Protein AF-A0A2V5MQ23-F1 (afdb_monomer_lite)

Sequence (103 aa):
MKTLRRFSQNRFFSHLRISAAVTFVAAAAVSAIASFTADPEARLTNDDPALSGYTSDYTLVTGIPYTDAVLMACSQSRGRQNEPAVAVDPRNTAVIVGSSNDY

Foldseek 3Di:
DVVVVVVVVVVVVVVVVVVVVVVVVVVVVVVVVVPDDDDPPDDPAPLDPPDPFFADPCCVVPVDGDDDPVSVCCRVVSDQPDPFDWDADPVHNVDIDTDDDRD

Radius of gyration: 29.86 Å; chains: 1; bounding box: 59×42×79 Å

pLDDT: mean 74.2, std 12.71, range [46.44, 94.88]

Structure (mmCIF, N/CA/C/O backbone):
data_AF-A0A2V5MQ23-F1
#
_entry.id   AF-A0A2V5MQ23-F1
#
loop_
_atom_site.group_PDB
_atom_site.id
_atom_site.type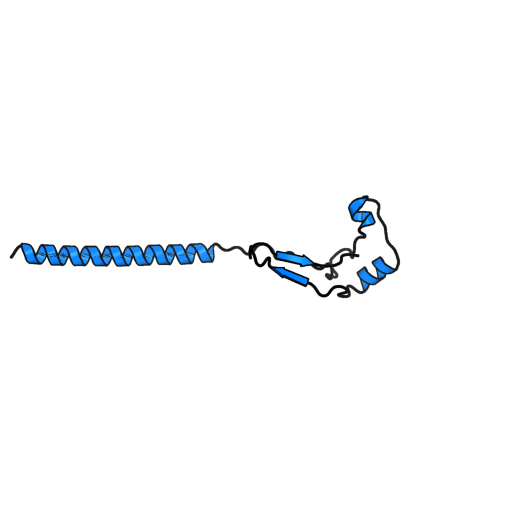_symbol
_atom_site.label_atom_id
_atom_site.label_alt_id
_atom_site.label_comp_id
_atom_site.label_asym_id
_atom_site.label_entity_id
_atom_site.label_seq_id
_atom_site.pdbx_PDB_ins_code
_atom_site.Cartn_x
_atom_site.Cartn_y
_atom_site.Cartn_z
_atom_site.occupancy
_atom_site.B_iso_or_equiv
_atom_site.auth_seq_id
_atom_site.auth_comp_id
_atom_site.auth_asym_id
_atom_site.auth_atom_id
_atom_site.pdbx_PDB_model_num
ATOM 1 N N . MET A 1 1 ? -41.365 23.932 60.044 1.00 51.75 1 MET A N 1
ATOM 2 C CA . MET A 1 1 ? -40.392 24.664 59.191 1.00 51.75 1 MET A CA 1
ATOM 3 C C . MET A 1 1 ? -39.082 23.911 58.870 1.00 51.75 1 MET A C 1
ATOM 5 O O . MET A 1 1 ? -38.356 24.361 57.994 1.00 51.75 1 MET A O 1
ATOM 9 N N . LYS A 1 2 ? -38.757 22.758 59.488 1.00 54.25 2 LYS A N 1
ATOM 10 C CA . LYS A 1 2 ? -37.510 22.003 59.195 1.00 54.25 2 LYS A CA 1
ATOM 11 C C . LYS A 1 2 ? -37.542 21.161 57.901 1.00 54.25 2 LYS A C 1
ATOM 13 O O . LYS A 1 2 ? -36.496 20.879 57.330 1.00 54.25 2 LYS A O 1
ATOM 18 N N . THR A 1 3 ? -38.723 20.796 57.409 1.00 56.12 3 THR A N 1
ATOM 19 C CA . THR A 1 3 ? -38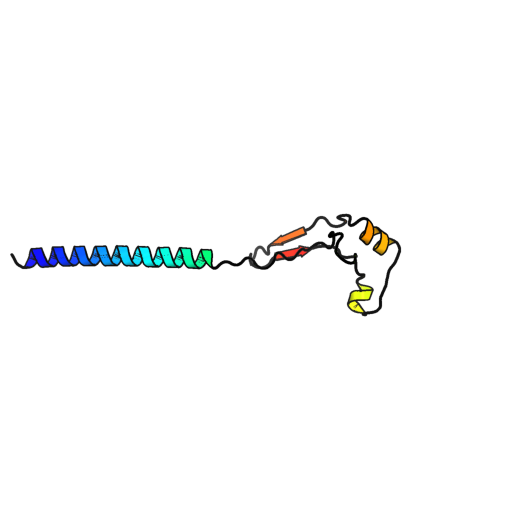.921 19.894 56.256 1.00 56.12 3 THR A CA 1
ATOM 20 C C . THR A 1 3 ? -38.646 20.543 54.892 1.00 56.12 3 THR A C 1
ATOM 22 O O . THR A 1 3 ? -38.039 19.908 54.034 1.00 56.12 3 THR A O 1
ATOM 25 N N . LEU A 1 4 ? -38.985 21.824 54.703 1.00 56.47 4 LEU A N 1
ATOM 26 C CA . LEU A 1 4 ? -38.750 22.554 53.443 1.00 56.47 4 LEU A CA 1
ATOM 27 C C . LEU A 1 4 ? -37.261 22.831 53.160 1.00 56.47 4 LEU A C 1
ATOM 29 O O . LEU A 1 4 ? -36.817 22.713 52.018 1.00 56.47 4 LEU A O 1
ATOM 33 N N . ARG A 1 5 ? -36.462 23.138 54.195 1.00 55.72 5 ARG A N 1
ATOM 34 C CA . ARG A 1 5 ? -35.011 23.380 54.043 1.00 55.72 5 ARG A CA 1
ATOM 35 C C . ARG A 1 5 ? -34.250 22.126 53.600 1.00 55.72 5 ARG A C 1
ATOM 37 O O . ARG A 1 5 ? -33.352 22.223 52.770 1.00 55.72 5 ARG A O 1
ATOM 44 N N . ARG A 1 6 ? -34.656 20.949 54.092 1.00 54.12 6 ARG A N 1
ATOM 45 C CA . ARG A 1 6 ? -34.040 19.656 53.749 1.00 54.12 6 ARG A CA 1
ATOM 46 C C . ARG A 1 6 ? -34.320 19.246 52.295 1.00 54.12 6 ARG A C 1
ATOM 48 O O . ARG A 1 6 ? -33.444 18.696 51.636 1.00 54.12 6 ARG A O 1
ATOM 55 N N . PHE A 1 7 ? -35.509 19.571 51.777 1.00 53.75 7 PHE A N 1
ATOM 56 C CA . PHE A 1 7 ? -35.884 19.305 50.381 1.00 53.75 7 PHE A CA 1
ATOM 57 C C . PHE A 1 7 ? -35.115 20.197 49.392 1.00 53.75 7 PHE A C 1
ATOM 59 O O . PHE A 1 7 ? -34.657 19.722 48.356 1.00 53.75 7 PHE A O 1
ATOM 66 N N . SER A 1 8 ? -34.932 21.477 49.737 1.00 57.34 8 SER A N 1
ATOM 67 C CA . SER A 1 8 ? -34.146 22.435 48.946 1.00 57.34 8 SER A CA 1
ATOM 68 C C . SER A 1 8 ? -32.659 22.057 48.890 1.00 57.34 8 SER A C 1
ATOM 70 O O . SER A 1 8 ? -32.092 21.967 47.802 1.00 57.34 8 SER A O 1
ATOM 72 N N . GLN A 1 9 ? -32.047 21.715 50.032 1.00 59.44 9 GLN A N 1
ATOM 73 C CA . GLN A 1 9 ? -30.656 21.245 50.065 1.00 59.44 9 GLN A CA 1
ATOM 74 C C . GLN A 1 9 ? -30.443 19.981 49.219 1.00 59.44 9 GLN A C 1
ATOM 76 O O . GLN A 1 9 ? -29.498 19.936 48.436 1.00 59.44 9 GLN A O 1
ATOM 81 N N . ASN A 1 10 ? -31.333 18.984 49.302 1.00 59.50 10 ASN A N 1
ATOM 82 C CA . ASN A 1 10 ? -31.206 17.761 48.500 1.00 59.50 10 ASN A CA 1
ATOM 83 C C . ASN A 1 10 ? -31.281 18.021 46.988 1.00 59.50 10 ASN A C 1
ATOM 85 O O . ASN A 1 10 ? -30.530 17.398 46.238 1.00 59.50 10 ASN A O 1
ATOM 89 N N . ARG A 1 11 ? -32.131 18.956 46.536 1.00 60.41 11 ARG A N 1
ATOM 90 C CA . ARG A 1 11 ? -32.190 19.342 45.117 1.00 60.41 11 ARG A CA 1
ATOM 91 C C . ARG A 1 11 ? -30.889 20.004 44.663 1.00 60.41 11 ARG A C 1
ATOM 93 O O . ARG A 1 11 ? -30.325 19.588 43.657 1.00 60.41 11 ARG A O 1
ATOM 100 N N . PHE A 1 12 ? -30.349 20.947 45.434 1.00 60.69 12 PHE A N 1
ATOM 101 C CA . PHE A 1 12 ? -29.066 21.588 45.115 1.00 60.69 12 PHE A CA 1
ATOM 102 C C . PHE A 1 12 ? -27.912 20.584 44.995 1.00 60.69 12 PHE A C 1
ATOM 104 O O . PHE A 1 12 ? -27.200 20.583 43.991 1.00 60.69 12 PHE A O 1
ATOM 111 N N . PHE A 1 13 ? -27.764 19.674 45.963 1.00 61.47 13 PHE A N 1
ATOM 112 C CA . PHE A 1 13 ? -26.730 18.636 45.896 1.00 61.47 13 PHE A CA 1
ATOM 113 C C . PHE A 1 13 ? -26.945 17.659 44.732 1.00 61.47 13 PHE A C 1
ATOM 115 O O . PHE A 1 13 ? -25.970 17.175 44.161 1.00 61.47 13 PHE A O 1
ATOM 122 N N . SER A 1 14 ? -28.195 17.386 44.343 1.00 66.94 14 SER A N 1
ATOM 123 C CA . SER A 1 14 ? -28.490 16.547 43.176 1.00 66.94 14 SER A CA 1
ATOM 124 C C . SER A 1 14 ? -28.127 17.221 41.848 1.00 66.94 14 SER A C 1
ATOM 126 O O . SER A 1 14 ? -27.525 16.572 40.998 1.00 66.94 14 SER A O 1
ATOM 128 N N . HIS A 1 15 ? -28.380 18.525 41.691 1.00 70.75 15 HIS A N 1
ATOM 129 C CA . HIS A 1 15 ? -28.004 19.261 40.480 1.00 70.75 15 HIS A CA 1
ATOM 130 C C . HIS A 1 15 ? -26.483 19.370 40.323 1.00 70.75 15 HIS A C 1
ATOM 132 O O . HIS A 1 15 ? -25.980 19.125 39.230 1.00 70.75 15 HIS A O 1
ATOM 138 N N . LEU A 1 16 ? -25.739 19.620 41.411 1.00 74.75 16 LEU A N 1
ATOM 139 C CA . LEU A 1 16 ? -24.269 19.613 41.364 1.00 74.75 16 LEU A CA 1
ATOM 140 C C . LEU A 1 16 ? -23.703 18.250 40.942 1.00 74.75 16 LEU A C 1
ATOM 142 O O . LEU A 1 16 ? -22.756 18.198 40.161 1.00 74.75 16 LEU A O 1
ATOM 146 N N . ARG A 1 17 ? -24.281 17.145 41.430 1.00 79.12 17 ARG A N 1
ATOM 147 C CA . ARG A 1 17 ? -23.844 15.786 41.067 1.00 79.12 17 ARG A CA 1
ATOM 148 C C . ARG A 1 17 ? -24.113 15.464 39.601 1.00 79.12 17 ARG A C 1
ATOM 150 O O . ARG A 1 17 ? -23.264 14.859 38.958 1.00 79.12 17 ARG A O 1
ATOM 157 N N . ILE A 1 18 ? -25.264 15.882 39.074 1.00 81.81 18 ILE A N 1
ATOM 158 C CA . ILE A 1 18 ? -25.615 15.680 37.663 1.00 81.81 18 ILE A CA 1
ATOM 159 C C . ILE A 1 18 ? -24.677 16.491 36.767 1.00 81.81 18 ILE A C 1
ATOM 161 O O . ILE A 1 18 ? -24.107 15.933 35.836 1.00 81.81 18 ILE A O 1
ATOM 165 N N . SER A 1 19 ? -24.452 17.773 37.068 1.00 80.75 19 SER A N 1
ATOM 166 C CA . SER A 1 19 ? -23.523 18.605 36.294 1.00 80.75 19 SER A CA 1
ATOM 167 C C . SER A 1 19 ? -22.097 18.057 36.321 1.00 80.75 19 SER A C 1
ATOM 169 O O . SER A 1 19 ? -21.463 18.000 35.274 1.00 80.75 19 SER A O 1
ATOM 171 N N . ALA A 1 20 ? -21.622 17.600 37.484 1.00 84.75 20 ALA A N 1
ATOM 172 C CA . ALA A 1 20 ? -20.309 16.974 37.612 1.00 84.75 20 ALA A CA 1
ATOM 173 C C . ALA A 1 20 ? -20.203 15.659 36.823 1.00 84.75 20 ALA A C 1
ATOM 175 O O . ALA A 1 20 ? -19.179 15.399 36.204 1.00 84.75 20 ALA A O 1
ATOM 176 N N . ALA A 1 21 ? -21.254 14.834 36.810 1.00 85.81 21 ALA A N 1
ATOM 177 C CA . ALA A 1 21 ? -21.273 13.605 36.021 1.00 85.81 21 ALA A CA 1
ATOM 178 C C . ALA A 1 21 ? -21.247 13.898 34.513 1.00 85.81 21 ALA A C 1
ATOM 180 O O . ALA A 1 21 ? -20.502 13.260 33.775 1.00 85.81 21 ALA A O 1
ATOM 181 N N . VAL A 1 22 ? -22.011 14.896 34.058 1.00 90.19 22 VAL A N 1
ATOM 182 C CA . VAL A 1 22 ? -22.040 15.306 32.646 1.00 90.19 22 VAL A CA 1
ATOM 183 C C . VAL A 1 22 ? -20.680 15.833 32.196 1.00 90.19 22 VAL A C 1
ATOM 185 O O . VAL A 1 22 ? -20.203 15.434 31.135 1.00 90.19 22 VAL A O 1
ATOM 188 N N . THR A 1 23 ? -20.020 16.678 32.993 1.00 90.00 23 THR A N 1
ATOM 189 C CA . THR A 1 23 ? -18.678 17.168 32.648 1.00 90.00 23 THR A CA 1
ATOM 190 C C . THR A 1 23 ? -17.644 16.049 32.635 1.00 90.00 23 THR A C 1
ATOM 192 O O . THR A 1 23 ? -16.792 16.039 31.752 1.00 90.00 23 THR A O 1
ATOM 195 N N . PHE A 1 24 ? -17.737 15.077 33.545 1.00 90.00 24 PHE A N 1
ATOM 196 C CA . PHE A 1 24 ? -16.832 13.926 33.556 1.00 90.00 24 PHE A CA 1
ATOM 197 C C . PHE A 1 24 ? -17.000 13.042 32.314 1.00 90.00 24 PHE A C 1
ATOM 199 O O . PHE A 1 24 ? -16.013 12.655 31.692 1.00 90.00 24 PHE A O 1
ATOM 206 N N . VAL A 1 25 ? -18.245 12.758 31.919 1.00 90.31 25 VAL A N 1
ATOM 207 C CA . VAL A 1 25 ? -18.549 11.970 30.713 1.00 90.31 25 VAL A CA 1
ATOM 208 C C . VAL A 1 25 ? -18.106 12.710 29.450 1.00 90.31 25 VAL A C 1
ATOM 210 O O . VAL A 1 25 ? -17.494 12.108 28.571 1.00 90.31 25 VAL A O 1
ATOM 213 N N . ALA A 1 26 ? -18.354 14.019 29.370 1.00 88.56 26 ALA A N 1
ATOM 214 C CA . ALA A 1 26 ? -17.910 14.838 28.246 1.00 88.56 26 ALA A CA 1
ATOM 215 C C . ALA A 1 26 ? -16.377 14.880 28.139 1.00 88.56 26 ALA A C 1
ATOM 217 O O . ALA A 1 26 ? -15.834 14.706 27.051 1.00 88.56 26 ALA A O 1
ATOM 218 N N . ALA A 1 27 ? -15.673 15.048 29.262 1.00 86.56 27 ALA A N 1
ATOM 219 C CA . ALA A 1 27 ? -14.214 15.022 29.292 1.00 86.56 27 ALA A CA 1
ATOM 220 C C . ALA A 1 27 ? -13.659 13.658 28.852 1.00 86.56 27 ALA A C 1
ATOM 222 O O . ALA A 1 27 ? -12.751 13.611 28.028 1.00 86.56 27 ALA A O 1
ATOM 223 N N . ALA A 1 28 ? -14.248 12.555 29.325 1.00 84.50 28 ALA A N 1
ATOM 224 C CA . ALA A 1 28 ? -13.854 11.208 28.917 1.00 84.50 28 ALA A CA 1
ATOM 225 C C . ALA A 1 28 ? -14.044 10.974 27.408 1.00 84.50 28 ALA A C 1
ATOM 227 O O . ALA A 1 28 ? -13.171 10.393 26.764 1.00 84.50 28 ALA A O 1
ATOM 228 N N . ALA A 1 29 ? -15.141 11.470 26.828 1.00 82.81 29 ALA A N 1
ATOM 229 C CA . ALA A 1 29 ? -15.383 11.379 25.390 1.00 82.81 29 ALA A CA 1
ATOM 230 C C . ALA A 1 29 ? -14.343 12.170 24.576 1.00 82.81 29 ALA A C 1
ATOM 232 O O . ALA A 1 29 ? -13.808 11.655 23.597 1.00 82.81 29 ALA A O 1
ATOM 233 N N . VAL A 1 30 ? -14.000 13.391 25.004 1.00 86.69 30 VAL A N 1
ATOM 234 C CA . VAL A 1 30 ? -12.971 14.211 24.339 1.00 86.69 30 VAL A CA 1
ATOM 235 C C . VAL A 1 30 ? -11.585 13.569 24.455 1.00 86.69 30 VAL A C 1
ATOM 237 O O . VAL A 1 30 ? -10.857 13.521 23.465 1.00 86.69 30 VAL A O 1
ATOM 240 N N . SER A 1 31 ? -11.226 13.028 25.623 1.00 83.75 31 SER A N 1
ATOM 241 C CA . SER A 1 31 ? -9.955 12.318 25.813 1.00 83.75 31 SER A CA 1
ATOM 242 C C . SER A 1 31 ? -9.847 11.066 24.943 1.00 83.75 31 SER A C 1
ATOM 244 O O . SER A 1 31 ? -8.778 10.809 24.395 1.00 83.75 31 SER A O 1
ATOM 246 N N . ALA A 1 32 ? -10.935 10.309 24.772 1.00 74.81 32 ALA A N 1
ATOM 247 C CA . ALA A 1 32 ? -10.947 9.129 23.909 1.00 74.81 32 ALA A CA 1
ATOM 248 C C . ALA A 1 32 ? -10.709 9.493 22.437 1.00 74.81 32 ALA A C 1
ATOM 250 O O . ALA A 1 32 ? -9.912 8.840 21.771 1.00 74.81 32 ALA A O 1
ATOM 251 N N . ILE A 1 33 ? -11.342 10.569 21.954 1.00 75.88 33 ILE A N 1
ATOM 252 C CA . ILE A 1 33 ? -11.132 11.055 20.588 1.00 75.88 33 ILE A CA 1
ATOM 253 C C . ILE A 1 33 ? -9.698 11.535 20.431 1.00 75.88 33 ILE A C 1
ATOM 255 O O . ILE A 1 33 ? -9.045 11.087 19.513 1.00 75.88 33 ILE A O 1
ATOM 259 N N . ALA A 1 34 ? -9.177 12.372 21.334 1.00 74.88 34 ALA A N 1
ATOM 260 C CA . ALA A 1 34 ? -7.825 12.933 21.233 1.00 74.88 34 ALA A CA 1
ATOM 261 C C . ALA A 1 34 ? -6.690 11.895 21.340 1.00 74.88 34 ALA A C 1
ATOM 263 O O . ALA A 1 34 ? -5.562 12.188 20.958 1.00 74.88 34 ALA A O 1
ATOM 264 N N . SER A 1 35 ? -6.984 10.696 21.850 1.00 72.62 35 SER A N 1
ATOM 265 C CA . SER A 1 35 ? -6.027 9.585 21.930 1.00 72.62 35 S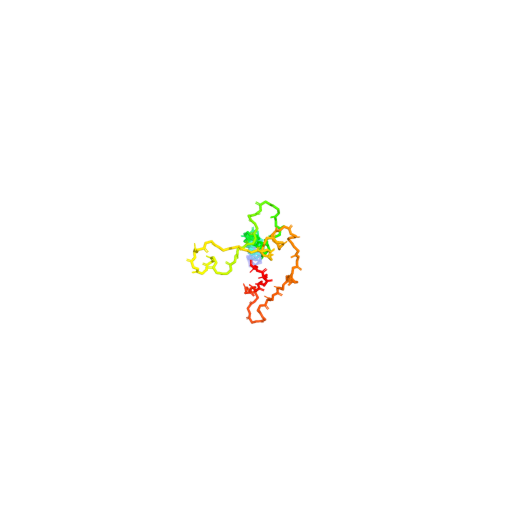ER A CA 1
ATOM 266 C C . SER A 1 35 ? -5.877 8.830 20.607 1.00 72.62 35 SER A C 1
ATOM 268 O O . SER A 1 35 ? -5.085 7.891 20.536 1.00 72.62 35 SER A O 1
ATOM 270 N N . PHE A 1 36 ? -6.631 9.203 19.566 1.00 72.62 36 PHE A N 1
ATOM 271 C CA . PHE A 1 36 ? -6.447 8.634 18.241 1.00 72.62 36 PHE A CA 1
ATOM 272 C C . PHE A 1 36 ? -5.072 9.027 17.695 1.00 72.62 36 PHE A C 1
ATOM 274 O O . PHE A 1 36 ? -4.767 10.191 17.444 1.00 72.62 36 PHE A O 1
ATOM 281 N N . THR A 1 37 ? -4.225 8.034 17.501 1.00 72.38 37 THR A N 1
ATOM 282 C CA . THR A 1 37 ? -3.053 8.155 16.646 1.00 72.38 37 THR A CA 1
ATOM 283 C C . THR A 1 37 ? -3.408 7.418 15.373 1.00 72.38 37 THR A C 1
ATOM 285 O O . THR A 1 37 ? -3.648 6.213 15.423 1.00 72.38 37 THR A O 1
ATOM 288 N N . ALA A 1 38 ? -3.509 8.133 14.252 1.00 69.69 38 ALA A N 1
ATOM 289 C CA . ALA A 1 38 ? -3.559 7.457 12.966 1.00 69.69 38 ALA A CA 1
ATOM 290 C C . ALA A 1 38 ? -2.292 6.604 12.840 1.00 69.69 38 ALA A C 1
ATOM 292 O O . ALA A 1 38 ? -1.199 7.073 13.177 1.00 69.69 38 ALA A O 1
ATOM 293 N N . ASP A 1 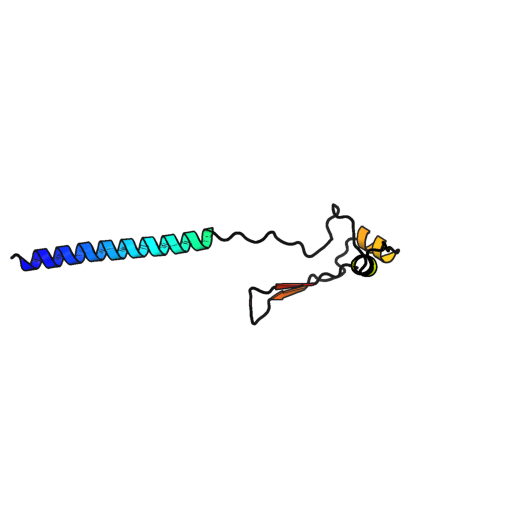39 ? -2.450 5.361 12.395 1.00 71.75 39 ASP A N 1
ATOM 294 C CA . ASP A 1 39 ? -1.298 4.550 12.031 1.00 71.75 39 ASP A CA 1
ATOM 295 C C 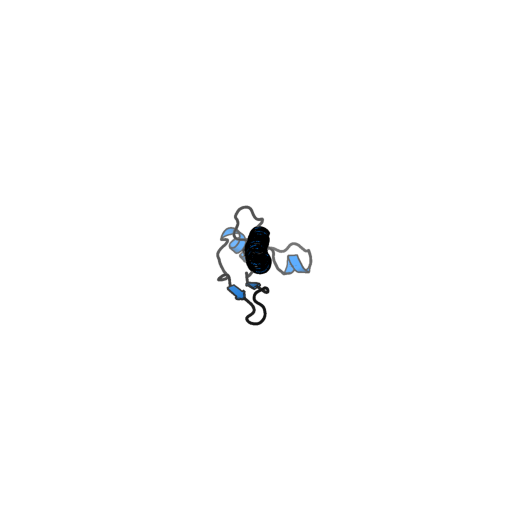. ASP A 1 39 ? -0.476 5.299 10.973 1.00 71.75 39 ASP A C 1
ATOM 297 O O . ASP A 1 39 ? -1.041 6.078 10.192 1.00 71.75 39 ASP A O 1
ATOM 301 N N . PRO A 1 40 ? 0.854 5.104 10.937 1.00 73.19 40 PRO A N 1
ATOM 302 C CA . PRO A 1 40 ? 1.679 5.674 9.887 1.00 73.19 40 PRO A CA 1
ATOM 303 C C . PRO A 1 40 ? 1.070 5.330 8.531 1.00 73.19 40 PRO A C 1
ATOM 305 O O . PRO A 1 40 ? 0.787 4.165 8.251 1.00 73.19 40 PRO A O 1
ATOM 308 N N . GLU A 1 41 ? 0.850 6.348 7.707 1.00 67.00 41 GLU A N 1
ATOM 309 C CA . GLU A 1 41 ? 0.221 6.180 6.406 1.00 67.00 41 GLU A CA 1
ATOM 310 C C . GLU A 1 41 ? 1.135 5.309 5.535 1.00 67.00 41 GLU A C 1
ATOM 312 O O . GLU A 1 41 ? 2.195 5.737 5.071 1.00 67.00 41 GLU A O 1
ATOM 317 N N . ALA A 1 42 ? 0.770 4.034 5.392 1.00 62.72 42 ALA A N 1
ATOM 318 C CA . ALA A 1 42 ? 1.537 3.084 4.608 1.00 62.72 42 ALA A CA 1
ATOM 319 C C . ALA A 1 42 ? 1.288 3.384 3.130 1.00 62.72 42 ALA A C 1
ATOM 321 O O . ALA A 1 42 ? 0.195 3.159 2.605 1.00 62.72 42 ALA A O 1
ATOM 322 N N . ARG A 1 43 ? 2.302 3.927 2.452 1.00 62.69 43 ARG A N 1
ATOM 323 C CA . ARG A 1 43 ? 2.220 4.170 1.012 1.00 62.69 43 ARG A CA 1
ATOM 324 C C . ARG A 1 43 ? 2.101 2.838 0.286 1.00 62.69 43 ARG A C 1
ATOM 326 O O . ARG A 1 43 ? 2.960 1.975 0.417 1.00 62.69 43 ARG A O 1
ATOM 333 N N . LEU A 1 44 ? 1.031 2.701 -0.488 1.00 60.59 44 LEU A N 1
ATOM 334 C CA . LEU A 1 44 ? 0.743 1.493 -1.258 1.00 60.59 44 LEU A CA 1
ATOM 335 C C . LEU A 1 44 ? 1.535 1.429 -2.578 1.00 60.59 44 LEU A C 1
ATOM 337 O O . LEU A 1 44 ? 1.599 0.378 -3.201 1.00 60.59 44 LEU A O 1
ATOM 341 N N . THR A 1 45 ? 2.110 2.551 -3.023 1.00 61.09 45 THR A N 1
ATOM 342 C CA . THR A 1 45 ? 2.777 2.696 -4.324 1.00 61.09 45 THR A CA 1
ATOM 343 C C . THR A 1 45 ? 4.274 2.986 -4.172 1.00 61.09 45 THR A C 1
ATOM 345 O O . THR A 1 45 ? 4.681 3.798 -3.339 1.00 61.09 45 THR A O 1
ATOM 348 N N . ASN A 1 46 ? 5.093 2.371 -5.032 1.00 65.38 46 ASN A N 1
ATOM 349 C CA . ASN A 1 46 ? 6.547 2.577 -5.126 1.00 65.38 46 ASN A CA 1
ATOM 350 C C . ASN A 1 46 ? 6.934 3.647 -6.178 1.00 65.38 46 ASN A C 1
ATOM 352 O O . ASN A 1 46 ? 7.908 3.535 -6.925 1.00 65.38 46 ASN A O 1
ATOM 356 N N . ASP A 1 47 ? 6.139 4.709 -6.279 1.00 65.56 47 ASP A N 1
ATOM 357 C CA . ASP A 1 47 ? 6.325 5.807 -7.236 1.00 65.56 47 ASP A CA 1
ATOM 358 C C . ASP A 1 47 ? 7.307 6.892 -6.744 1.00 65.56 47 ASP A C 1
ATOM 360 O O . ASP A 1 47 ? 7.546 7.879 -7.436 1.00 65.56 47 ASP A O 1
ATOM 364 N N . ASP A 1 48 ? 7.918 6.723 -5.564 1.00 68.81 48 ASP A N 1
ATOM 365 C CA . ASP A 1 48 ? 8.853 7.697 -4.992 1.00 68.81 48 ASP A CA 1
ATOM 366 C C . ASP A 1 48 ? 10.227 7.643 -5.674 1.00 68.81 48 ASP A C 1
ATOM 368 O O . ASP A 1 48 ? 10.884 6.598 -5.611 1.00 68.81 48 ASP A O 1
ATOM 372 N N . PRO A 1 49 ? 10.734 8.749 -6.246 1.00 68.06 49 PRO A N 1
ATOM 373 C CA . PRO A 1 49 ? 12.070 8.784 -6.832 1.00 68.06 49 PRO A CA 1
ATOM 374 C C . PRO A 1 49 ? 13.200 8.427 -5.852 1.00 68.06 49 PRO A C 1
ATOM 376 O O . PRO A 1 49 ? 14.255 7.989 -6.309 1.00 68.06 49 PRO A O 1
ATOM 379 N N . ALA A 1 50 ? 12.996 8.580 -4.539 1.00 76.94 50 ALA A N 1
ATOM 380 C CA . ALA A 1 50 ? 13.960 8.214 -3.504 1.00 76.94 50 ALA A CA 1
ATOM 381 C C . ALA A 1 50 ? 14.003 6.702 -3.193 1.00 76.94 50 ALA A C 1
ATOM 383 O O . ALA A 1 50 ? 14.923 6.253 -2.511 1.00 76.94 50 ALA A O 1
ATOM 384 N N . LEU A 1 51 ? 13.040 5.911 -3.683 1.00 73.19 51 LEU A N 1
ATOM 385 C CA . LEU A 1 51 ? 13.010 4.453 -3.525 1.00 73.19 51 LEU A CA 1
ATOM 386 C C . LEU A 1 51 ? 13.761 3.746 -4.667 1.00 73.19 51 LEU A C 1
ATOM 388 O O . LEU A 1 51 ? 13.863 4.264 -5.784 1.00 73.19 51 LEU A O 1
ATOM 392 N N . SER A 1 52 ? 14.252 2.531 -4.397 1.00 75.75 52 SER A N 1
ATOM 393 C CA . SER A 1 52 ? 15.162 1.752 -5.259 1.00 75.75 52 SER A CA 1
ATOM 394 C C . SER A 1 52 ? 14.559 1.209 -6.567 1.00 75.75 52 SER A C 1
ATOM 396 O O . SER A 1 52 ? 15.251 0.495 -7.288 1.00 75.75 52 SER A O 1
ATOM 398 N N . GLY A 1 53 ? 13.310 1.551 -6.900 1.00 78.56 53 GLY A N 1
ATOM 399 C CA . GLY A 1 53 ? 12.581 1.005 -8.051 1.00 78.56 53 GLY A CA 1
ATOM 400 C C . GLY A 1 53 ? 11.824 -0.283 -7.714 1.00 78.56 53 GLY A C 1
ATOM 401 O O . GLY A 1 53 ? 11.786 -0.700 -6.554 1.00 78.56 53 GLY A O 1
ATOM 402 N N . TYR A 1 54 ? 11.190 -0.887 -8.720 1.00 76.75 54 TYR A N 1
ATOM 403 C CA . TYR A 1 54 ? 10.385 -2.096 -8.553 1.00 76.75 54 TYR A CA 1
ATOM 404 C C . TYR A 1 54 ? 11.250 -3.353 -8.358 1.00 76.75 54 TYR A C 1
ATOM 406 O O . TYR A 1 54 ? 12.382 -3.428 -8.840 1.00 76.75 54 TYR A O 1
ATOM 414 N N . THR A 1 55 ? 10.719 -4.336 -7.626 1.00 81.38 55 THR A N 1
ATOM 415 C CA . THR A 1 55 ? 11.372 -5.625 -7.359 1.00 81.38 55 THR A CA 1
ATOM 416 C C . THR A 1 55 ? 10.494 -6.746 -7.886 1.00 81.38 55 THR A C 1
ATOM 418 O O . THR A 1 55 ? 9.350 -6.864 -7.462 1.00 81.38 55 THR A O 1
ATOM 421 N N . SER A 1 56 ? 11.066 -7.603 -8.734 1.00 83.00 56 SER A N 1
ATOM 422 C CA . SER A 1 56 ? 10.316 -8.719 -9.308 1.00 83.00 56 SER A CA 1
ATOM 423 C C . SER A 1 56 ? 9.823 -9.715 -8.258 1.00 83.00 56 SER A C 1
ATOM 425 O O . SER A 1 56 ? 10.530 -10.007 -7.285 1.00 83.00 56 SER A O 1
ATOM 427 N N . ASP A 1 57 ? 8.667 -10.326 -8.519 1.00 79.81 57 ASP A N 1
ATOM 428 C CA . ASP A 1 57 ? 8.126 -11.427 -7.709 1.00 79.81 57 ASP A CA 1
ATOM 429 C C . ASP A 1 57 ? 9.116 -12.599 -7.593 1.00 79.81 57 ASP A C 1
ATOM 431 O O . ASP A 1 57 ? 9.319 -13.161 -6.519 1.00 79.81 57 ASP A O 1
ATOM 435 N N . TYR A 1 58 ? 9.848 -12.904 -8.671 1.00 82.50 58 TYR A N 1
ATOM 436 C CA . TYR A 1 58 ? 10.906 -13.914 -8.639 1.00 82.50 58 TYR A CA 1
ATOM 437 C C . TYR A 1 58 ? 11.979 -13.584 -7.592 1.00 82.50 58 TYR A C 1
ATOM 439 O O . TYR A 1 58 ? 12.363 -14.457 -6.810 1.00 82.50 58 TYR A O 1
ATOM 447 N N . THR A 1 59 ? 12.443 -12.330 -7.539 1.00 89.06 59 THR A N 1
ATOM 448 C CA . THR A 1 59 ? 13.411 -11.876 -6.529 1.00 89.06 59 THR A CA 1
ATOM 449 C C . THR A 1 59 ? 12.827 -11.985 -5.121 1.00 89.06 59 THR A C 1
ATOM 451 O O . THR A 1 59 ? 13.517 -12.451 -4.219 1.00 89.06 59 THR A O 1
ATOM 454 N N . LEU A 1 60 ? 11.564 -11.593 -4.927 1.00 80.38 60 LEU A N 1
ATOM 455 C CA . LEU A 1 60 ? 10.881 -11.663 -3.630 1.00 80.38 60 LEU A CA 1
ATOM 456 C C . LEU A 1 60 ? 10.748 -13.102 -3.118 1.00 80.38 60 LEU A C 1
ATOM 458 O O . LEU A 1 60 ? 11.025 -13.370 -1.950 1.00 80.38 60 LEU A O 1
ATOM 462 N N . VAL A 1 61 ? 10.356 -14.031 -3.990 1.00 84.25 61 VAL A N 1
ATOM 463 C CA . VAL A 1 61 ? 10.090 -15.428 -3.623 1.00 84.25 61 VAL A CA 1
ATOM 464 C C . VAL A 1 61 ? 11.379 -16.236 -3.470 1.00 84.25 61 VAL A C 1
ATOM 466 O O . VAL A 1 61 ? 11.475 -17.084 -2.583 1.00 84.25 61 VAL A O 1
ATOM 469 N N . THR A 1 62 ? 12.375 -16.004 -4.328 1.00 94.88 62 THR A N 1
ATOM 470 C CA . THR A 1 62 ? 13.597 -16.830 -4.369 1.00 94.88 62 THR A CA 1
ATOM 471 C C . THR A 1 62 ? 14.794 -16.206 -3.657 1.00 94.88 62 THR A C 1
ATOM 473 O O . THR A 1 62 ? 15.758 -16.909 -3.353 1.00 94.88 62 THR A O 1
ATOM 476 N N . GLY A 1 63 ? 14.777 -14.892 -3.421 1.00 92.88 63 GLY A N 1
ATOM 477 C CA . GLY A 1 63 ? 15.933 -14.126 -2.952 1.00 92.88 63 GLY A CA 1
ATOM 478 C C . GLY A 1 63 ? 17.033 -13.935 -4.005 1.00 92.88 63 GLY A C 1
ATOM 479 O O . GLY A 1 63 ? 18.055 -13.315 -3.710 1.00 92.88 63 GLY A O 1
ATOM 480 N N . ILE A 1 64 ? 16.860 -14.452 -5.226 1.00 94.50 64 ILE A N 1
ATOM 481 C CA . ILE A 1 64 ? 17.832 -14.318 -6.313 1.00 94.50 64 ILE A CA 1
ATOM 482 C C . ILE A 1 64 ? 17.513 -13.040 -7.099 1.00 94.50 64 ILE A C 1
ATOM 484 O O . ILE A 1 64 ? 16.412 -12.934 -7.638 1.00 94.50 64 ILE A O 1
ATOM 488 N N . PRO A 1 65 ? 18.455 -12.086 -7.227 1.00 91.19 65 PRO A N 1
ATOM 489 C CA . PRO A 1 65 ? 18.219 -10.869 -7.991 1.00 91.19 65 PRO A CA 1
ATOM 490 C C . PRO A 1 65 ? 17.873 -11.165 -9.454 1.00 91.19 65 PRO A C 1
ATOM 492 O O . PRO A 1 65 ? 18.641 -11.815 -10.165 1.00 91.19 65 PRO A O 1
ATOM 495 N N . TYR A 1 66 ? 16.741 -10.637 -9.910 1.00 88.50 66 TYR A N 1
ATOM 496 C CA . TYR A 1 66 ? 16.312 -10.659 -11.304 1.00 88.50 66 TYR A CA 1
ATOM 497 C C . TYR A 1 66 ? 15.901 -9.259 -11.773 1.00 88.50 66 TYR A C 1
ATOM 499 O O . TYR A 1 66 ? 15.300 -8.488 -11.021 1.00 88.50 66 TYR A O 1
ATOM 507 N N . THR A 1 67 ? 16.242 -8.929 -13.020 1.00 88.75 67 THR A N 1
ATOM 508 C CA . THR A 1 67 ? 15.857 -7.681 -13.686 1.00 88.75 67 THR A CA 1
ATOM 509 C C . THR A 1 67 ? 15.741 -7.893 -15.196 1.00 88.75 67 THR A C 1
ATOM 511 O O . THR A 1 67 ? 16.438 -8.739 -15.763 1.00 88.75 67 THR A O 1
ATOM 514 N N . ASP A 1 68 ? 14.885 -7.110 -15.849 1.00 88.75 68 ASP A N 1
ATOM 515 C CA . ASP A 1 68 ? 14.717 -7.080 -17.300 1.00 88.75 68 ASP A CA 1
ATOM 516 C C . ASP A 1 68 ? 14.412 -5.652 -17.800 1.00 88.75 68 ASP A C 1
ATOM 518 O O . ASP A 1 68 ? 14.320 -4.693 -17.027 1.00 88.75 68 ASP A O 1
ATOM 522 N N . ALA A 1 69 ? 14.280 -5.489 -19.119 1.00 88.62 69 ALA A N 1
ATOM 523 C CA . ALA A 1 69 ? 14.008 -4.189 -19.730 1.00 88.62 69 ALA A CA 1
ATOM 524 C C . ALA A 1 69 ? 12.649 -3.591 -19.324 1.00 88.62 69 ALA A C 1
ATOM 526 O O . ALA A 1 69 ? 12.519 -2.367 -19.283 1.00 88.62 69 ALA A O 1
ATOM 527 N N . VAL A 1 70 ? 11.656 -4.427 -19.007 1.00 83.38 70 VAL A N 1
ATOM 528 C CA . VAL A 1 70 ? 10.325 -3.989 -18.573 1.00 83.38 70 VAL A CA 1
ATOM 529 C C . VAL A 1 70 ? 10.401 -3.470 -17.141 1.00 83.38 70 VAL A C 1
ATOM 531 O O . VAL A 1 70 ? 10.017 -2.331 -16.898 1.00 83.38 70 VAL A O 1
ATOM 534 N N . LEU A 1 71 ? 10.996 -4.232 -16.222 1.00 81.00 71 LEU A N 1
ATOM 535 C CA . LEU A 1 71 ? 11.243 -3.844 -14.831 1.00 81.00 71 LEU A CA 1
ATOM 536 C C . LEU A 1 71 ? 12.038 -2.541 -14.734 1.00 81.00 71 LEU A C 1
ATOM 538 O O . LEU A 1 71 ? 11.695 -1.655 -13.946 1.00 81.00 71 LEU A O 1
ATOM 542 N N . MET A 1 72 ? 13.070 -2.379 -15.568 1.00 85.50 72 MET A N 1
ATOM 543 C CA . MET A 1 72 ? 13.835 -1.133 -15.641 1.00 85.50 72 MET A CA 1
ATOM 544 C C . MET A 1 72 ? 12.987 0.036 -16.153 1.00 85.50 72 MET A C 1
ATOM 546 O O . MET A 1 72 ? 12.999 1.109 -15.546 1.00 85.50 72 MET A O 1
ATOM 550 N N . ALA A 1 73 ? 12.235 -0.153 -17.241 1.00 81.62 73 ALA A N 1
ATOM 551 C CA . ALA A 1 73 ? 11.382 0.892 -17.803 1.00 81.62 73 ALA A CA 1
ATOM 552 C C . ALA A 1 73 ? 10.263 1.299 -16.835 1.00 81.62 73 ALA A C 1
ATOM 554 O O . ALA A 1 73 ? 9.995 2.491 -16.688 1.00 81.62 73 ALA A O 1
ATOM 555 N N . CYS A 1 74 ? 9.654 0.342 -16.133 1.00 77.00 74 CYS A N 1
ATOM 556 C CA . CYS A 1 74 ? 8.674 0.582 -15.078 1.00 77.00 74 CYS A CA 1
ATOM 557 C C . CYS A 1 74 ? 9.299 1.353 -13.911 1.00 77.00 74 CYS A C 1
ATOM 559 O O . CYS A 1 74 ? 8.736 2.356 -13.479 1.00 77.00 74 CYS A O 1
ATOM 561 N N . SER A 1 75 ? 10.495 0.963 -13.462 1.00 78.12 75 SER A N 1
ATOM 562 C CA . SER A 1 75 ? 11.208 1.631 -12.361 1.00 78.12 75 SER A CA 1
ATOM 563 C C . SER A 1 75 ? 11.627 3.065 -12.693 1.00 78.12 75 SER A C 1
ATOM 565 O O . SER A 1 75 ? 11.668 3.914 -11.806 1.00 78.12 75 SER A O 1
ATOM 567 N N . GLN A 1 76 ? 11.922 3.353 -13.964 1.00 80.06 76 GLN A N 1
ATOM 568 C CA . GLN A 1 76 ? 12.229 4.705 -14.440 1.00 80.06 76 GLN A CA 1
ATOM 569 C C . GLN A 1 76 ? 10.972 5.540 -14.664 1.00 80.06 76 GLN A C 1
ATOM 571 O O . GLN A 1 76 ? 10.899 6.684 -14.223 1.00 80.06 76 GLN A O 1
ATOM 576 N N . SER A 1 77 ? 9.990 4.969 -15.362 1.00 76.69 77 SER A N 1
ATOM 577 C CA . SER A 1 77 ? 8.764 5.677 -15.733 1.00 76.69 77 SER A CA 1
ATOM 578 C C . SER A 1 77 ? 7.887 5.943 -14.516 1.00 76.69 77 SER A C 1
ATOM 580 O O . SER A 1 77 ? 7.115 6.898 -14.537 1.00 76.69 77 SER A O 1
ATOM 582 N N . ARG A 1 78 ? 7.982 5.087 -13.480 1.00 70.56 78 ARG A N 1
ATOM 583 C CA . ARG A 1 78 ? 7.185 5.125 -12.237 1.00 70.56 78 ARG A CA 1
ATOM 584 C C . ARG A 1 78 ? 5.694 5.335 -12.514 1.00 70.56 78 ARG A C 1
ATOM 586 O O . ARG A 1 78 ? 4.959 5.932 -11.732 1.00 70.56 78 ARG A O 1
ATOM 593 N N . GLY A 1 79 ? 5.273 4.890 -13.698 1.00 60.81 79 GLY A N 1
ATOM 594 C CA . GLY A 1 79 ? 3.957 5.143 -14.238 1.00 60.81 79 GLY A CA 1
ATOM 595 C C . GLY A 1 79 ? 2.952 4.336 -13.444 1.00 60.81 79 GLY A C 1
ATOM 596 O O . GLY A 1 79 ? 3.186 3.159 -13.172 1.00 60.81 79 GLY A O 1
ATOM 597 N N . ARG A 1 80 ? 1.830 4.967 -13.095 1.00 52.28 80 ARG A N 1
ATOM 598 C CA . ARG A 1 80 ? 0.664 4.326 -12.481 1.00 52.28 80 ARG A CA 1
ATOM 599 C C . ARG A 1 80 ? 0.084 3.288 -13.448 1.00 52.28 80 ARG A C 1
ATOM 601 O O . ARG A 1 80 ? -0.898 3.552 -14.124 1.00 52.28 80 ARG A O 1
ATOM 608 N N . GLN A 1 81 ? 0.715 2.123 -13.542 1.00 49.38 81 GLN A N 1
ATOM 609 C CA . GLN A 1 81 ? 0.220 0.988 -14.325 1.00 49.38 81 GLN A CA 1
ATOM 610 C C . GLN A 1 81 ? -0.860 0.203 -13.572 1.00 49.38 81 GLN A C 1
ATOM 612 O O . GLN A 1 81 ? -1.428 -0.730 -14.124 1.00 49.38 81 GLN A O 1
ATOM 617 N N . ASN A 1 82 ? -1.190 0.608 -12.344 1.00 48.69 82 ASN A N 1
ATOM 618 C CA . ASN A 1 82 ? -2.423 0.218 -11.689 1.00 48.69 82 ASN A CA 1
ATOM 619 C C . ASN A 1 82 ? -3.146 1.480 -11.234 1.00 48.69 82 ASN A C 1
ATOM 621 O O . ASN A 1 82 ? -2.570 2.336 -10.556 1.00 48.69 82 ASN A O 1
ATOM 625 N N . GLU A 1 83 ? -4.416 1.600 -11.592 1.00 46.44 83 GLU A N 1
ATOM 626 C CA . GLU A 1 83 ? -5.325 2.442 -10.829 1.00 46.44 83 GLU A CA 1
ATOM 627 C C . GLU A 1 83 ? -5.249 1.937 -9.376 1.00 46.44 83 GLU A C 1
ATOM 629 O O . GLU A 1 83 ? -5.531 0.761 -9.147 1.00 46.44 83 GLU A O 1
ATOM 634 N N . PRO A 1 84 ? -4.785 2.743 -8.400 1.00 58.78 84 PRO A N 1
ATOM 635 C CA . PRO A 1 84 ? -4.763 2.319 -7.012 1.00 58.78 84 PRO A CA 1
ATOM 636 C C . PRO A 1 84 ? -6.198 1.979 -6.625 1.00 58.78 84 PRO A C 1
ATOM 638 O O . PRO A 1 84 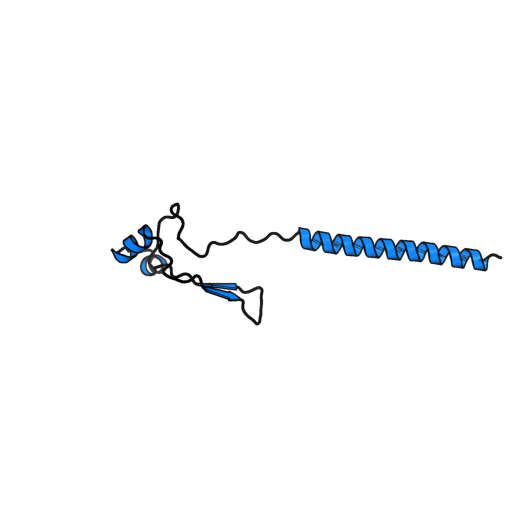? -7.066 2.854 -6.587 1.00 58.78 84 PRO A O 1
ATOM 641 N N . ALA A 1 85 ? -6.445 0.694 -6.395 1.00 67.31 85 ALA A N 1
ATOM 642 C CA . ALA A 1 85 ? -7.736 0.208 -5.959 1.00 67.31 85 ALA A CA 1
ATOM 643 C C . ALA A 1 85 ? -7.690 0.086 -4.441 1.00 67.31 85 ALA A C 1
ATOM 645 O O . ALA A 1 85 ? -6.829 -0.594 -3.880 1.00 67.31 85 ALA A O 1
ATOM 646 N N . VAL A 1 86 ? -8.622 0.764 -3.783 1.00 78.06 86 VAL A N 1
ATOM 647 C CA . VAL A 1 86 ? -8.878 0.599 -2.358 1.00 78.06 86 VAL A CA 1
ATOM 648 C C . VAL A 1 86 ? -10.273 0.021 -2.198 1.00 78.06 86 VAL A C 1
ATOM 650 O O . VAL A 1 86 ? -11.240 0.531 -2.765 1.00 78.06 86 VAL A O 1
ATOM 653 N N . ALA A 1 87 ? -10.375 -1.062 -1.440 1.00 80.62 87 ALA A N 1
ATOM 654 C CA . ALA A 1 87 ? -11.643 -1.647 -1.048 1.00 80.62 87 ALA A CA 1
ATOM 655 C C . ALA A 1 87 ? -11.707 -1.715 0.478 1.00 80.62 87 ALA A C 1
ATOM 657 O O . ALA A 1 87 ? -10.766 -2.164 1.131 1.00 80.62 87 ALA A O 1
ATOM 658 N N . VAL A 1 88 ? -12.827 -1.272 1.042 1.00 87.31 88 VAL A N 1
ATOM 659 C CA . VAL A 1 88 ? -13.146 -1.455 2.461 1.00 87.31 88 VAL A CA 1
ATOM 660 C C . VAL A 1 88 ? -14.058 -2.669 2.567 1.00 87.31 88 VAL A C 1
ATOM 662 O O . VAL A 1 88 ? -15.026 -2.766 1.810 1.00 87.31 88 VAL A O 1
ATOM 665 N N . ASP A 1 89 ? -13.766 -3.595 3.481 1.00 83.69 89 ASP A N 1
ATOM 666 C CA . ASP A 1 89 ? -14.640 -4.748 3.703 1.00 83.69 89 ASP A CA 1
ATOM 667 C C . ASP A 1 89 ? -16.022 -4.267 4.199 1.00 83.69 89 ASP A C 1
ATOM 669 O O . ASP A 1 89 ? -16.121 -3.663 5.273 1.00 83.69 89 ASP A O 1
ATOM 673 N N . PRO A 1 90 ? -17.120 -4.544 3.466 1.00 88.69 90 PRO A N 1
ATOM 674 C CA . PRO A 1 90 ? -18.461 -4.118 3.864 1.00 88.69 90 PRO A CA 1
ATOM 675 C C . PRO A 1 90 ? -18.959 -4.781 5.159 1.00 88.69 90 PRO A C 1
ATOM 677 O O . PRO A 1 90 ? -19.963 -4.342 5.718 1.00 88.69 90 PRO A O 1
ATOM 680 N N . ARG A 1 91 ? -18.304 -5.849 5.633 1.00 89.19 91 ARG A N 1
ATOM 681 C CA . ARG A 1 91 ? -18.632 -6.551 6.884 1.00 89.19 91 ARG A CA 1
ATOM 682 C C . ARG A 1 91 ? -17.752 -6.120 8.058 1.00 89.19 91 ARG A C 1
ATOM 684 O O . ARG A 1 91 ? -18.123 -6.384 9.200 1.00 89.19 91 ARG A O 1
ATOM 691 N N . ASN A 1 92 ? -16.621 -5.463 7.797 1.00 89.44 92 ASN A N 1
ATOM 692 C CA . ASN A 1 92 ? -15.720 -4.935 8.815 1.00 89.44 92 ASN A CA 1
ATOM 693 C C . ASN A 1 92 ? -14.920 -3.738 8.278 1.00 89.44 92 ASN A C 1
ATOM 695 O O . ASN A 1 92 ? -13.880 -3.903 7.648 1.00 89.44 92 ASN A O 1
ATOM 699 N N . THR A 1 93 ? -15.347 -2.518 8.607 1.00 87.88 93 THR A N 1
ATOM 700 C CA . THR A 1 93 ? -14.710 -1.286 8.108 1.00 87.88 93 THR A CA 1
ATOM 701 C C . THR A 1 93 ? -13.286 -1.057 8.622 1.00 87.88 93 THR A C 1
ATOM 703 O O . THR A 1 93 ? -12.623 -0.137 8.154 1.00 87.88 93 THR A O 1
ATOM 706 N N . ALA A 1 94 ? -12.810 -1.862 9.579 1.00 87.88 94 ALA A N 1
ATOM 707 C CA . ALA A 1 94 ? -11.413 -1.853 10.009 1.00 87.88 94 ALA A CA 1
ATOM 708 C C . ALA A 1 94 ? -10.481 -2.612 9.043 1.00 87.88 94 ALA A C 1
ATOM 710 O O . ALA A 1 94 ? -9.265 -2.524 9.182 1.00 87.88 94 ALA A O 1
ATOM 711 N N . VAL A 1 95 ? -11.023 -3.365 8.079 1.00 80.94 95 VAL A N 1
ATOM 712 C CA . VAL A 1 95 ? -10.242 -4.094 7.073 1.00 80.94 95 VAL A CA 1
ATOM 713 C C . VAL A 1 95 ? -10.251 -3.308 5.766 1.00 80.94 95 VAL A C 1
ATOM 715 O O . VAL A 1 95 ? -11.292 -3.136 5.128 1.00 80.94 95 VAL A O 1
ATOM 718 N N . ILE A 1 96 ? -9.068 -2.845 5.367 1.00 83.19 96 ILE A N 1
ATOM 719 C CA . ILE A 1 96 ? -8.833 -2.109 4.125 1.00 83.19 96 ILE A CA 1
ATOM 720 C C . ILE A 1 96 ? -7.879 -2.938 3.268 1.00 83.19 96 ILE A C 1
ATOM 722 O O . ILE A 1 96 ? -6.795 -3.305 3.718 1.00 83.19 96 ILE A O 1
ATOM 726 N N . VAL A 1 97 ? -8.282 -3.236 2.033 1.00 80.75 97 VAL A N 1
ATOM 727 C CA . VAL A 1 97 ? -7.443 -3.918 1.044 1.00 80.75 97 VAL A CA 1
ATOM 728 C C . VAL A 1 97 ? -7.014 -2.897 0.004 1.00 80.75 97 VAL A C 1
ATOM 730 O O . VAL A 1 97 ? -7.843 -2.328 -0.707 1.00 80.75 97 VAL A O 1
ATOM 733 N N . GLY A 1 98 ? -5.709 -2.667 -0.070 1.00 74.00 98 GLY A N 1
ATOM 734 C CA . GLY A 1 98 ? -5.084 -1.922 -1.151 1.00 74.00 98 GLY A CA 1
ATOM 735 C C . GLY A 1 98 ? -4.541 -2.875 -2.211 1.00 74.00 98 GLY A C 1
ATOM 736 O O . GLY A 1 98 ? -3.945 -3.894 -1.870 1.00 74.00 98 GLY A O 1
ATOM 737 N N . SER A 1 99 ? -4.715 -2.539 -3.488 1.00 65.06 99 SER A N 1
ATOM 738 C CA . SER A 1 99 ? -3.989 -3.176 -4.587 1.00 65.06 99 SER A CA 1
ATOM 739 C C . SER A 1 99 ? -3.099 -2.161 -5.297 1.00 65.06 99 SER A C 1
ATOM 741 O O . SER A 1 99 ? -3.553 -1.121 -5.778 1.00 65.06 99 SER A O 1
ATOM 743 N N . SER A 1 100 ? -1.821 -2.511 -5.376 1.00 64.06 100 SER A N 1
ATOM 744 C CA . SER A 1 100 ? -0.849 -1.973 -6.317 1.00 64.06 100 SER A CA 1
ATOM 745 C C . SER A 1 100 ? -0.199 -3.173 -6.994 1.00 64.06 100 SER A C 1
ATOM 747 O O . SER A 1 100 ? 0.035 -4.190 -6.340 1.00 64.06 100 SER A O 1
ATOM 749 N N . ASN A 1 101 ? 0.064 -3.077 -8.292 1.00 54.94 101 ASN A N 1
ATOM 750 C CA . ASN A 1 101 ? 0.918 -4.054 -8.949 1.00 54.94 101 ASN A CA 1
ATOM 751 C C . ASN A 1 101 ? 2.353 -3.556 -8.773 1.00 54.94 101 ASN A C 1
ATOM 753 O O . ASN A 1 101 ? 2.726 -2.554 -9.387 1.00 54.94 101 ASN A O 1
ATOM 757 N N . ASP A 1 102 ? 3.129 -4.232 -7.933 1.00 51.66 102 ASP A N 1
ATOM 758 C CA . ASP A 1 102 ? 4.585 -4.157 -8.000 1.00 51.66 102 ASP A CA 1
ATOM 759 C C . ASP A 1 102 ? 5.020 -5.199 -9.030 1.00 51.66 102 ASP A C 1
ATOM 761 O O . ASP A 1 102 ? 4.785 -6.392 -8.843 1.00 51.66 102 ASP A O 1
ATOM 765 N N . TYR A 1 103 ? 5.536 -4.734 -10.167 1.00 49.50 103 TYR A N 1
ATOM 766 C CA . TYR A 1 103 ? 6.098 -5.619 -11.187 1.00 49.50 103 TYR A CA 1
ATOM 767 C C . TYR A 1 103 ? 7.490 -6.096 -10.792 1.00 49.50 103 TYR A C 1
ATOM 769 O O . TYR A 1 103 ? 8.292 -5.258 -10.327 1.00 49.50 103 TYR A O 1
#

Secondary structure (DSSP, 8-state):
-HHHHHHHHHHHHHHHHHHHHHHHHHHHHHHHHHT--PPP--------TTS-----HHHHHH------HHHHHHHHH----S--EEEEETTEEEEEEEE----